Protein AF-A0A1H7C5S2-F1 (afdb_monomer)

pLDDT: mean 94.82, std 4.58, range [64.56, 98.5]

Solvent-accessible surface area (backbone atoms only — not comparable to full-atom values): 5384 Å² total; per-residue (Å²): 111,42,36,33,36,37,47,54,54,53,91,87,57,68,78,48,37,29,38,28,48,64,67,57,40,45,69,70,34,71,85,71,35,28,49,46,45,53,68,61,45,26,73,71,66,34,60,75,55,41,51,56,50,49,58,58,26,69,76,31,67,53,60,76,92,74,55,83,68,75,63,29,37,40,33,36,90,44,79,76,55,63,85,75,53,55,93,74,24,40,96,74,132

Structure (mmCIF, N/CA/C/O backbone):
data_AF-A0A1H7C5S2-F1
#
_entry.id   AF-A0A1H7C5S2-F1
#
loop_
_atom_site.group_PDB
_atom_site.id
_atom_site.type_symbol
_atom_si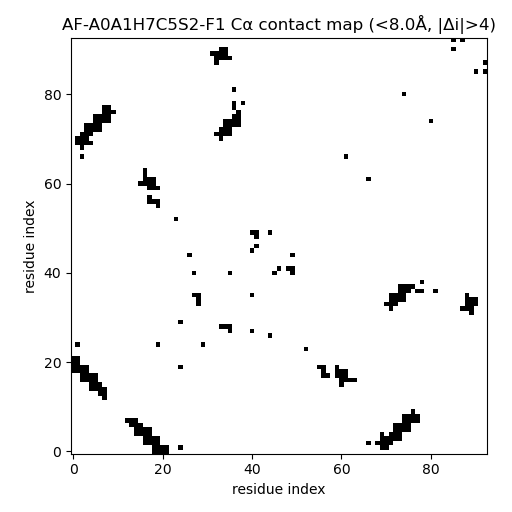te.label_atom_id
_atom_site.label_alt_id
_atom_site.label_comp_id
_atom_site.label_asym_id
_atom_site.label_entity_id
_atom_site.label_seq_id
_atom_site.pdbx_PDB_ins_code
_atom_site.Cartn_x
_atom_site.Cartn_y
_atom_site.Cartn_z
_atom_site.occupancy
_atom_site.B_iso_or_equiv
_atom_site.auth_seq_id
_atom_site.auth_comp_id
_atom_site.auth_asym_id
_atom_site.auth_atom_id
_atom_site.pdbx_PDB_model_num
ATOM 1 N N . MET A 1 1 ? -12.721 2.826 6.832 1.00 93.81 1 MET A N 1
ATOM 2 C CA . MET A 1 1 ? -11.243 2.820 6.976 1.00 93.81 1 MET A CA 1
ATOM 3 C C . MET A 1 1 ? -10.731 1.427 6.688 1.00 93.81 1 MET A C 1
ATOM 5 O O . MET A 1 1 ? -11.230 0.465 7.270 1.00 93.81 1 MET A O 1
ATOM 9 N N . LYS A 1 2 ? -9.744 1.327 5.803 1.00 97.56 2 LYS A N 1
ATOM 10 C CA . LYS A 1 2 ? -9.174 0.074 5.311 1.00 97.56 2 LYS A CA 1
ATOM 11 C C . LYS A 1 2 ? -7.703 0.001 5.685 1.00 97.56 2 LYS A C 1
ATOM 13 O O . LYS A 1 2 ? -6.958 0.943 5.445 1.00 97.56 2 LY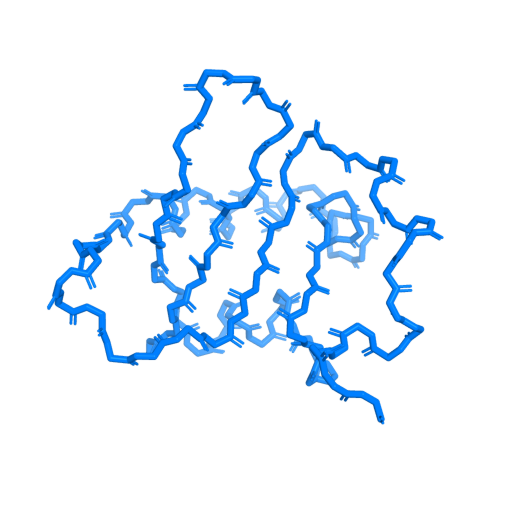S A O 1
ATOM 18 N N . ASN A 1 3 ? -7.310 -1.108 6.302 1.00 98.38 3 ASN A N 1
ATOM 19 C CA . ASN A 1 3 ? -5.935 -1.342 6.742 1.00 98.38 3 ASN A CA 1
ATOM 20 C C . ASN A 1 3 ? -5.113 -1.913 5.582 1.00 98.38 3 ASN A C 1
ATOM 22 O O . ASN A 1 3 ? -5.450 -2.988 5.079 1.00 98.38 3 ASN A O 1
ATOM 26 N N . ILE A 1 4 ? -4.044 -1.218 5.206 1.00 98.06 4 ILE A N 1
ATOM 27 C CA . ILE A 1 4 ? -3.143 -1.583 4.113 1.00 98.06 4 ILE A CA 1
ATOM 28 C C . ILE A 1 4 ? -1.780 -1.934 4.709 1.00 98.06 4 ILE A C 1
ATOM 30 O O . ILE A 1 4 ? -1.190 -1.134 5.439 1.00 98.06 4 ILE A O 1
ATOM 34 N N . LEU A 1 5 ? -1.292 -3.138 4.422 1.00 97.88 5 LEU A N 1
ATOM 35 C CA . LEU A 1 5 ? 0.065 -3.560 4.755 1.00 97.88 5 LEU A CA 1
ATOM 36 C C . LEU A 1 5 ? 1.037 -3.024 3.704 1.00 97.88 5 LEU A C 1
ATOM 38 O O . LEU A 1 5 ? 0.832 -3.252 2.518 1.00 97.88 5 LEU A O 1
ATOM 42 N N . ILE A 1 6 ? 2.112 -2.371 4.134 1.00 97.38 6 ILE A N 1
ATOM 43 C CA . ILE A 1 6 ? 3.160 -1.906 3.223 1.00 97.38 6 ILE A CA 1
ATOM 44 C C . ILE A 1 6 ? 4.299 -2.910 3.204 1.00 97.38 6 ILE A C 1
ATOM 46 O O . ILE A 1 6 ? 4.823 -3.298 4.254 1.00 97.38 6 ILE A O 1
ATOM 50 N N . VAL A 1 7 ? 4.661 -3.328 1.997 1.00 95.62 7 VAL A N 1
ATOM 51 C CA . VAL A 1 7 ? 5.830 -4.156 1.726 1.00 95.62 7 VAL A CA 1
ATOM 52 C C . VAL A 1 7 ? 6.801 -3.320 0.912 1.00 95.62 7 VAL A C 1
ATOM 54 O O . VAL A 1 7 ? 6.577 -3.058 -0.262 1.00 95.62 7 VAL A O 1
ATOM 57 N N . ASP A 1 8 ? 7.868 -2.895 1.565 1.00 93.44 8 ASP A N 1
ATOM 58 C CA . ASP A 1 8 ? 8.898 -2.032 0.999 1.00 93.44 8 ASP A CA 1
ATOM 59 C C . ASP A 1 8 ? 10.088 -2.888 0.520 1.00 93.44 8 ASP A C 1
ATOM 61 O O . ASP A 1 8 ? 10.434 -3.890 1.160 1.00 93.44 8 ASP A O 1
ATOM 65 N N . GLY A 1 9 ? 10.672 -2.532 -0.627 1.00 91.19 9 GLY A N 1
ATOM 66 C CA . GLY A 1 9 ? 11.857 -3.181 -1.197 1.00 91.19 9 GLY A CA 1
ATOM 67 C C . GLY A 1 9 ? 13.127 -3.021 -0.356 1.00 91.19 9 GLY A C 1
ATOM 68 O O . GLY A 1 9 ? 14.044 -3.845 -0.432 1.00 91.19 9 GLY A O 1
ATOM 69 N N . ALA A 1 10 ? 13.194 -2.006 0.505 1.00 92.56 10 ALA A N 1
ATOM 70 C CA . ALA A 1 10 ? 14.349 -1.760 1.348 1.00 92.56 10 ALA A CA 1
ATOM 71 C C . ALA A 1 10 ? 14.528 -2.862 2.409 1.00 92.56 10 ALA A C 1
ATOM 73 O O . ALA A 1 10 ? 13.664 -3.126 3.244 1.00 92.56 10 ALA A O 1
ATOM 74 N N . MET A 1 11 ? 15.720 -3.469 2.452 1.00 90.38 11 MET A N 1
ATOM 75 C CA . MET A 1 11 ? 16.048 -4.558 3.389 1.00 90.38 11 MET A CA 1
ATOM 76 C C . MET A 1 11 ? 15.844 -4.213 4.873 1.00 90.38 11 MET A C 1
ATOM 78 O O . MET A 1 11 ? 15.656 -5.107 5.698 1.00 90.38 11 MET A O 1
ATOM 82 N N . ASN A 1 12 ? 15.968 -2.937 5.234 1.00 91.38 12 ASN A N 1
ATOM 83 C CA . ASN A 1 12 ? 15.812 -2.437 6.598 1.00 91.38 12 ASN A CA 1
ATOM 84 C C . ASN A 1 12 ? 14.409 -1.879 6.876 1.00 91.38 12 ASN A C 1
ATOM 86 O O . ASN A 1 12 ? 14.180 -1.371 7.977 1.00 91.38 12 AS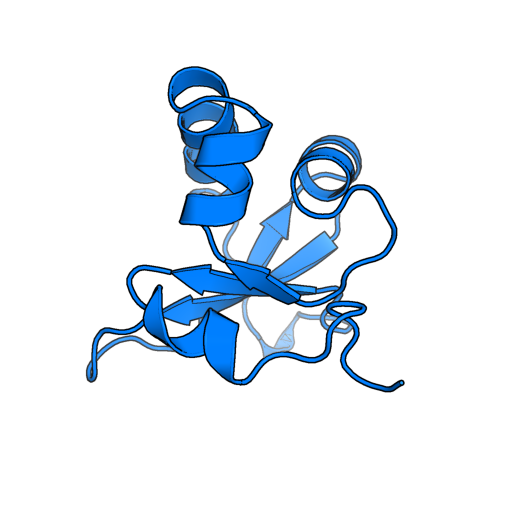N A O 1
ATOM 90 N N . ALA A 1 13 ? 13.491 -1.945 5.912 1.00 92.00 13 ALA A N 1
ATOM 91 C CA . ALA A 1 13 ? 12.123 -1.529 6.126 1.00 92.00 13 ALA A CA 1
ATOM 92 C C . ALA A 1 13 ? 11.367 -2.550 6.978 1.00 92.00 13 ALA A C 1
ATOM 94 O O . ALA A 1 13 ? 11.555 -3.767 6.904 1.00 92.00 13 ALA A O 1
ATOM 95 N N . THR A 1 14 ? 10.482 -2.030 7.817 1.00 91.25 14 THR A N 1
ATOM 96 C CA . THR A 1 14 ? 9.505 -2.846 8.531 1.00 91.25 14 THR A CA 1
ATOM 97 C C . THR A 1 14 ? 8.232 -2.975 7.710 1.00 91.25 14 THR A C 1
ATOM 99 O O . THR A 1 14 ? 7.924 -2.131 6.877 1.00 91.25 14 THR A O 1
ATOM 102 N N . PHE A 1 15 ? 7.407 -3.963 8.038 1.00 93.94 15 PHE A N 1
ATOM 103 C CA . PHE A 1 15 ? 6.077 -4.102 7.452 1.00 93.94 15 PHE A CA 1
ATOM 104 C C . PHE A 1 15 ? 5.080 -3.184 8.162 1.00 93.94 15 PHE A C 1
ATOM 106 O O . PHE A 1 15 ? 4.390 -3.621 9.080 1.00 93.94 15 PHE A O 1
ATOM 113 N N . SER A 1 16 ? 5.023 -1.904 7.819 1.00 96.50 16 SER A N 1
ATOM 114 C CA . SER A 1 16 ? 4.097 -0.956 8.458 1.00 96.50 16 SER A CA 1
ATOM 115 C C . SER A 1 16 ? 2.652 -1.165 7.986 1.00 96.50 16 SER A C 1
ATOM 117 O O . SER A 1 16 ? 2.415 -1.755 6.935 1.00 96.50 16 SER A O 1
ATOM 119 N N . VAL A 1 17 ? 1.672 -0.738 8.786 1.00 98.31 17 VAL A N 1
ATOM 120 C CA . VAL A 1 17 ? 0.249 -0.769 8.404 1.00 98.31 17 VAL A CA 1
ATOM 121 C C . VAL A 1 17 ? -0.296 0.642 8.499 1.00 98.31 17 VAL A C 1
ATOM 123 O O . VAL A 1 17 ? -0.130 1.294 9.531 1.00 98.31 17 VAL A O 1
ATOM 126 N N . PHE A 1 18 ? -0.961 1.081 7.439 1.00 98.38 18 PHE A N 1
ATOM 127 C CA . PHE A 1 18 ? -1.606 2.386 7.364 1.00 98.38 18 PHE A CA 1
ATOM 128 C C . PHE A 1 18 ? -3.092 2.227 7.077 1.00 98.38 18 PHE A C 1
ATOM 130 O O . PHE A 1 18 ? -3.548 1.156 6.666 1.00 98.38 18 PHE A O 1
ATOM 137 N N . GLN A 1 19 ? -3.854 3.286 7.323 1.00 98.50 19 GLN A N 1
ATOM 138 C CA . GLN A 1 19 ? -5.284 3.307 7.069 1.00 98.50 19 GLN A CA 1
ATOM 139 C C . GLN A 1 19 ? -5.626 4.270 5.934 1.00 98.50 19 GLN A C 1
ATOM 141 O O . GLN A 1 19 ? -5.273 5.445 5.985 1.00 98.50 19 GLN A O 1
ATOM 146 N N . ALA A 1 20 ? -6.381 3.778 4.959 1.00 98.25 20 ALA A N 1
ATOM 147 C CA . ALA A 1 20 ? -7.027 4.584 3.928 1.00 98.25 20 ALA A CA 1
ATOM 148 C C . ALA A 1 20 ? -8.516 4.781 4.259 1.00 98.25 20 ALA A C 1
ATOM 150 O O . ALA A 1 20 ? -9.131 3.930 4.922 1.00 98.25 20 ALA A O 1
ATOM 151 N N . THR A 1 21 ? -9.120 5.881 3.806 1.00 98.31 21 THR A N 1
ATOM 152 C CA . THR A 1 21 ? -10.581 5.989 3.723 1.00 98.31 21 THR A CA 1
ATOM 153 C C . THR A 1 21 ? -11.117 4.983 2.714 1.00 98.31 21 THR A C 1
ATOM 155 O O . THR A 1 21 ? -10.366 4.342 1.977 1.00 98.31 21 THR A O 1
ATOM 158 N N . ASP A 1 22 ? -12.434 4.803 2.700 1.00 97.50 22 ASP A N 1
ATOM 159 C CA . ASP A 1 22 ? -13.042 3.873 1.757 1.00 97.50 22 ASP A CA 1
ATOM 160 C C . ASP A 1 22 ? -12.941 4.412 0.311 1.00 97.50 22 ASP A C 1
ATOM 162 O O . ASP A 1 22 ? -12.780 3.623 -0.616 1.00 97.50 22 ASP A O 1
ATOM 166 N N . GLU A 1 23 ? -12.929 5.739 0.119 1.00 97.69 23 GLU A N 1
ATOM 167 C CA . GLU A 1 23 ? -12.710 6.396 -1.178 1.00 97.69 23 GLU A CA 1
ATOM 168 C C . GLU A 1 23 ? -11.271 6.233 -1.679 1.00 97.69 23 GLU A C 1
ATOM 170 O O . GLU A 1 23 ? -11.063 5.812 -2.813 1.00 97.69 23 GLU A O 1
ATOM 175 N N . GLU A 1 24 ? -10.276 6.520 -0.836 1.00 98.00 24 GLU A N 1
ATOM 176 C CA . GLU A 1 24 ? -8.862 6.328 -1.184 1.00 98.00 24 GLU A CA 1
ATOM 177 C C . GLU A 1 24 ? -8.585 4.859 -1.499 1.00 98.00 24 GLU A C 1
ATOM 179 O O . GLU A 1 24 ? -7.959 4.542 -2.507 1.00 98.00 24 GLU A O 1
ATOM 184 N N . TYR A 1 25 ? -9.110 3.944 -0.681 1.00 97.88 25 TYR A N 1
ATOM 185 C CA . TYR A 1 25 ? -8.965 2.513 -0.918 1.00 97.88 25 TYR A CA 1
ATOM 186 C C . TYR A 1 25 ? -9.586 2.083 -2.252 1.00 97.88 25 TYR A C 1
ATOM 188 O O . TYR A 1 25 ? -8.971 1.304 -2.970 1.00 97.88 25 TYR A O 1
ATOM 196 N N . ALA A 1 26 ? -10.756 2.612 -2.623 1.00 97.00 26 ALA A N 1
ATOM 197 C CA . ALA A 1 26 ? -11.383 2.313 -3.911 1.00 97.00 26 ALA A CA 1
ATOM 198 C C . ALA A 1 26 ? -10.585 2.847 -5.116 1.00 97.00 26 ALA A C 1
ATOM 200 O O . ALA A 1 26 ? -10.703 2.305 -6.211 1.00 97.00 26 ALA A O 1
ATOM 201 N N . ILE A 1 27 ? -9.765 3.887 -4.936 1.00 96.88 27 ILE A N 1
ATOM 202 C CA . ILE A 1 27 ? -8.849 4.376 -5.979 1.00 96.88 27 ILE A CA 1
ATOM 203 C C . ILE A 1 27 ? -7.607 3.477 -6.069 1.00 96.88 27 ILE A C 1
ATOM 205 O O . ILE A 1 27 ? -7.151 3.133 -7.166 1.00 96.88 27 ILE A O 1
ATOM 209 N N . LEU A 1 28 ? -7.069 3.076 -4.914 1.00 96.88 28 LEU A N 1
ATOM 210 C CA . LEU A 1 28 ? -5.896 2.208 -4.827 1.00 96.88 28 LEU A CA 1
ATOM 211 C C . LEU A 1 28 ? -6.189 0.779 -5.317 1.00 96.88 28 LEU A C 1
ATOM 213 O O . LEU A 1 28 ? -5.339 0.205 -5.985 1.00 96.88 28 LEU A O 1
ATOM 217 N N . PHE A 1 29 ? -7.384 0.242 -5.053 1.00 96.75 29 PHE A N 1
ATOM 218 C CA . PHE A 1 29 ? -7.786 -1.147 -5.333 1.00 96.75 29 PHE A CA 1
ATOM 219 C C . PHE A 1 29 ? -9.175 -1.209 -6.014 1.00 96.75 29 PHE A C 1
ATOM 221 O O . PHE A 1 29 ? -10.171 -1.589 -5.386 1.00 96.75 29 PHE A O 1
ATOM 228 N N . PRO A 1 30 ? -9.294 -0.766 -7.279 1.00 95.31 30 PRO A N 1
ATOM 229 C CA . PRO A 1 30 ? -10.586 -0.460 -7.898 1.00 95.31 30 PRO A CA 1
ATOM 230 C C . PRO A 1 30 ? -11.453 -1.670 -8.275 1.00 95.31 30 PRO A C 1
ATOM 232 O O . PRO A 1 30 ? -12.676 -1.535 -8.330 1.00 95.31 30 PRO A O 1
ATOM 235 N N . ASN A 1 31 ? -10.871 -2.842 -8.536 1.00 91.81 31 ASN A N 1
ATOM 236 C CA . ASN A 1 31 ? -11.586 -4.026 -9.029 1.00 91.81 31 ASN A CA 1
ATOM 237 C C . ASN A 1 31 ? -11.566 -5.199 -8.037 1.00 91.81 31 ASN A C 1
ATOM 239 O O . ASN A 1 31 ? -11.783 -6.348 -8.427 1.00 91.81 31 ASN A O 1
ATOM 243 N N . GLY A 1 32 ? -11.348 -4.918 -6.750 1.00 88.75 32 GLY A N 1
ATOM 244 C CA . GLY A 1 32 ? -11.267 -5.947 -5.714 1.00 88.75 32 GLY A CA 1
ATOM 245 C C . GLY A 1 32 ? -9.919 -6.666 -5.677 1.00 88.75 32 GLY A C 1
ATOM 246 O O . GLY A 1 32 ? -9.844 -7.773 -5.145 1.00 88.75 32 GLY A O 1
ATOM 247 N N . GLU A 1 33 ? -8.877 -6.052 -6.242 1.00 94.25 33 GLU A N 1
ATOM 248 C CA . GLU A 1 33 ? -7.497 -6.444 -5.988 1.00 94.25 33 GLU A CA 1
ATOM 249 C C . GLU A 1 33 ? -7.185 -6.309 -4.489 1.00 94.25 33 GLU A C 1
ATOM 251 O O . GLU A 1 33 ? -7.647 -5.395 -3.808 1.00 94.25 33 GLU A O 1
ATOM 256 N N . GLU A 1 34 ? -6.370 -7.218 -3.970 1.00 95.44 34 GLU A N 1
ATOM 257 C CA . GLU A 1 34 ? -5.892 -7.197 -2.584 1.00 95.44 34 GLU A CA 1
ATOM 258 C C . GLU A 1 34 ? -4.389 -6.901 -2.528 1.00 95.44 34 GLU A C 1
ATOM 260 O O . GLU A 1 34 ? -3.843 -6.688 -1.449 1.00 95.44 34 GLU A O 1
ATOM 265 N N . ILE A 1 35 ? -3.706 -6.882 -3.676 1.00 96.69 35 ILE A N 1
ATOM 266 C CA . ILE A 1 35 ? -2.271 -6.638 -3.793 1.00 96.69 35 ILE A CA 1
ATOM 267 C C . ILE A 1 35 ? -2.016 -5.646 -4.923 1.00 96.69 35 ILE A C 1
ATOM 269 O O . ILE A 1 35 ? -2.333 -5.919 -6.077 1.00 96.69 35 ILE A O 1
ATOM 273 N N . GLU A 1 36 ? -1.366 -4.529 -4.624 1.00 96.19 36 GLU A N 1
ATOM 274 C CA . GLU A 1 36 ? -0.968 -3.560 -5.645 1.00 96.19 36 GLU A CA 1
ATOM 275 C C . GLU A 1 36 ? 0.489 -3.153 -5.542 1.00 96.19 36 GLU A C 1
ATOM 277 O O . GLU A 1 36 ? 1.136 -3.336 -4.510 1.00 96.19 36 GLU A O 1
ATOM 282 N N . VAL A 1 37 ? 0.998 -2.592 -6.636 1.00 96.12 37 VAL A N 1
ATOM 283 C CA . VAL A 1 37 ? 2.334 -1.998 -6.701 1.00 96.12 37 VAL A CA 1
ATOM 284 C C . VAL A 1 37 ? 2.186 -0.500 -6.933 1.00 96.12 37 VAL A C 1
ATOM 286 O O . VAL A 1 37 ? 1.404 -0.080 -7.783 1.00 96.12 37 VAL A O 1
ATOM 289 N N . ILE A 1 38 ? 2.923 0.319 -6.182 1.00 95.88 38 ILE A N 1
ATOM 290 C CA . ILE A 1 38 ? 2.754 1.777 -6.214 1.00 95.88 38 ILE A CA 1
ATOM 291 C C . ILE A 1 38 ? 2.924 2.356 -7.619 1.00 95.88 38 ILE A C 1
ATOM 293 O O . ILE A 1 38 ? 2.133 3.219 -7.993 1.00 95.88 38 ILE A O 1
ATOM 297 N N . GLU A 1 39 ? 3.856 1.857 -8.438 1.00 94.69 39 GLU A N 1
ATOM 298 C CA . GLU A 1 39 ? 3.985 2.413 -9.791 1.00 94.69 39 GLU A CA 1
ATOM 299 C C . GLU A 1 39 ? 2.798 2.027 -10.701 1.00 94.69 39 GLU A C 1
ATOM 301 O O . GLU A 1 39 ? 2.449 2.814 -11.570 1.00 94.69 39 GLU A O 1
ATOM 306 N N . ASP A 1 40 ? 2.084 0.914 -10.443 1.00 95.19 40 ASP A N 1
ATOM 307 C CA . ASP A 1 40 ? 0.851 0.562 -11.185 1.00 95.19 40 ASP A CA 1
ATOM 308 C C . ASP A 1 40 ? -0.282 1.533 -10.829 1.00 95.19 40 ASP A C 1
ATOM 310 O O . ASP A 1 40 ? -1.080 1.930 -11.682 1.00 95.19 40 ASP A O 1
ATOM 314 N N . VAL A 1 41 ? -0.341 1.946 -9.559 1.00 96.38 41 VAL A N 1
ATOM 315 C CA . VAL A 1 41 ? -1.279 2.971 -9.098 1.00 96.38 41 VAL A CA 1
ATOM 316 C C . VAL A 1 41 ? -0.954 4.309 -9.760 1.00 96.38 41 VAL A C 1
ATOM 318 O O . VAL A 1 41 ? -1.855 4.926 -10.327 1.00 96.38 41 VAL A O 1
ATOM 321 N N . ILE A 1 42 ? 0.313 4.737 -9.730 1.00 96.81 42 ILE A N 1
ATOM 322 C CA . ILE A 1 42 ? 0.771 5.997 -10.337 1.00 96.81 42 ILE A CA 1
ATOM 323 C C . ILE A 1 42 ? 0.464 6.020 -11.836 1.00 96.81 42 ILE A C 1
ATOM 325 O O . ILE A 1 42 ? -0.125 6.989 -12.315 1.00 96.81 42 ILE A O 1
ATOM 329 N N . ASP A 1 43 ? 0.783 4.949 -12.563 1.00 96.69 43 ASP A N 1
ATOM 330 C CA . ASP A 1 43 ? 0.511 4.839 -13.999 1.00 96.69 43 ASP A CA 1
ATOM 331 C C . ASP A 1 43 ? -0.992 4.925 -14.307 1.00 96.69 43 ASP A C 1
ATOM 333 O O . ASP A 1 43 ? -1.401 5.488 -15.326 1.00 96.69 43 ASP A O 1
ATOM 337 N N . ARG A 1 44 ? -1.834 4.391 -13.413 1.00 96.44 44 ARG A N 1
ATOM 338 C CA . ARG A 1 44 ? -3.292 4.365 -13.574 1.00 96.44 44 ARG A CA 1
ATOM 339 C C . ARG A 1 44 ? -3.964 5.702 -13.268 1.00 96.44 44 ARG A C 1
ATOM 341 O O . ARG A 1 44 ? -4.870 6.091 -14.004 1.00 96.44 44 ARG A O 1
ATOM 348 N N . VAL A 1 45 ? -3.591 6.372 -12.176 1.00 97.31 45 VAL A N 1
ATOM 349 C CA . VAL A 1 45 ? -4.304 7.572 -11.678 1.00 97.31 45 VAL A CA 1
ATOM 350 C C . VAL A 1 45 ? -3.562 8.883 -11.946 1.00 97.31 45 VAL A C 1
ATOM 352 O O . VAL A 1 45 ? -4.160 9.955 -11.863 1.00 97.31 45 VAL A O 1
ATOM 355 N N . GLY A 1 46 ? -2.284 8.799 -12.314 1.00 98.06 46 GLY A N 1
ATOM 356 C CA . GLY A 1 46 ? -1.377 9.926 -12.486 1.00 98.06 46 GLY A CA 1
ATOM 357 C C . GLY A 1 46 ? -0.659 10.313 -11.190 1.00 98.06 46 GLY A C 1
ATOM 358 O O . GLY A 1 46 ? -1.228 10.262 -10.101 1.00 98.06 46 GLY A O 1
ATOM 359 N N . GLU A 1 47 ? 0.589 10.765 -11.333 1.00 96.88 47 GLU A N 1
ATOM 360 C CA . GLU A 1 47 ? 1.506 11.123 -10.236 1.00 96.88 47 GLU A CA 1
ATOM 361 C C . GLU A 1 47 ? 0.884 12.095 -9.225 1.00 96.88 47 GLU A C 1
ATOM 363 O O . GLU A 1 47 ? 0.839 11.798 -8.039 1.00 96.88 47 GLU A O 1
ATOM 368 N N . ALA A 1 48 ? 0.294 13.202 -9.688 1.00 97.62 48 ALA A N 1
ATOM 369 C CA . ALA A 1 48 ? -0.275 14.213 -8.793 1.00 97.62 48 ALA A CA 1
ATOM 370 C C . ALA A 1 48 ? -1.399 13.671 -7.889 1.00 97.62 48 ALA A C 1
ATOM 372 O O . ALA A 1 48 ? -1.498 14.056 -6.727 1.00 97.62 48 ALA A O 1
ATOM 373 N N . VAL A 1 49 ? -2.247 12.785 -8.422 1.00 97.31 49 VAL A N 1
ATOM 374 C CA . VAL A 1 49 ? -3.350 12.178 -7.660 1.00 97.31 49 VAL A CA 1
ATOM 375 C C . VAL A 1 49 ? -2.810 11.110 -6.713 1.00 97.31 49 VAL A C 1
ATOM 377 O O . VAL A 1 49 ? -3.237 11.030 -5.562 1.00 97.31 49 VAL A O 1
ATOM 380 N N . ALA A 1 50 ? -1.860 10.301 -7.182 1.00 97.31 50 ALA A N 1
ATOM 381 C CA . ALA A 1 50 ? -1.220 9.277 -6.371 1.00 97.31 50 ALA A CA 1
ATOM 382 C C . ALA A 1 50 ? -0.493 9.891 -5.163 1.00 97.31 50 ALA A C 1
ATOM 384 O O . ALA A 1 50 ? -0.687 9.429 -4.039 1.00 97.31 50 ALA A O 1
ATOM 385 N N . ASP A 1 51 ? 0.262 10.970 -5.370 1.00 96.75 51 ASP A N 1
ATOM 386 C CA . ASP A 1 51 ? 0.986 11.682 -4.314 1.00 96.75 51 ASP A CA 1
ATOM 387 C C . ASP A 1 51 ? 0.051 12.226 -3.230 1.00 96.75 51 ASP A C 1
ATOM 389 O O . ASP A 1 51 ? 0.331 12.075 -2.040 1.00 96.75 51 ASP A O 1
ATOM 393 N N . GLU A 1 52 ? -1.083 12.820 -3.616 1.00 97.81 52 GLU A N 1
ATOM 394 C CA . GLU A 1 52 ? -2.082 13.327 -2.667 1.00 97.81 52 GLU A CA 1
ATOM 395 C C . GLU A 1 52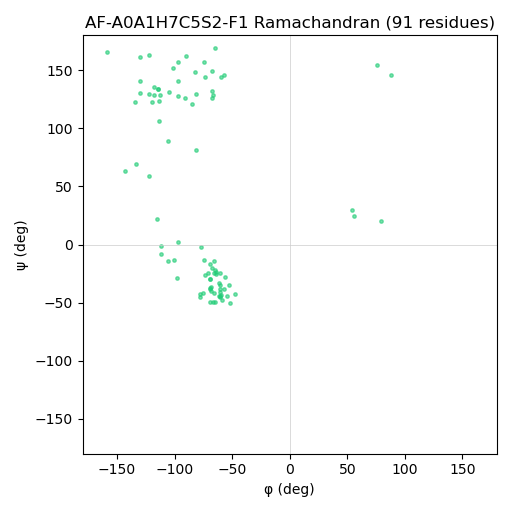 ? -2.652 12.200 -1.788 1.00 97.81 52 GLU A C 1
ATOM 397 O O . GLU A 1 52 ? -2.761 12.339 -0.561 1.00 97.81 52 GLU A O 1
ATOM 402 N N . ILE A 1 53 ? -2.970 11.059 -2.406 1.00 97.62 53 ILE A N 1
ATOM 403 C CA . ILE A 1 53 ? -3.507 9.889 -1.708 1.00 97.62 53 ILE A CA 1
ATOM 404 C C . ILE A 1 53 ? -2.450 9.302 -0.771 1.00 97.62 53 ILE A C 1
ATOM 406 O O . ILE A 1 53 ? -2.735 9.072 0.407 1.00 97.62 53 ILE A O 1
ATOM 410 N N . PHE A 1 54 ? -1.226 9.074 -1.252 1.00 97.25 54 PHE A N 1
ATOM 411 C CA . PHE A 1 54 ? -0.173 8.468 -0.440 1.00 97.25 54 PHE A CA 1
ATOM 412 C C . PHE A 1 54 ? 0.247 9.369 0.715 1.00 97.25 54 PHE A C 1
ATOM 414 O O . PHE A 1 54 ? 0.356 8.874 1.837 1.00 97.25 54 PHE A O 1
ATOM 421 N N . ALA A 1 55 ? 0.380 10.681 0.494 1.00 97.25 55 ALA A N 1
ATOM 422 C CA . ALA A 1 55 ? 0.621 11.637 1.573 1.00 97.25 55 ALA A CA 1
ATOM 423 C C . ALA A 1 55 ? -0.450 11.520 2.670 1.00 97.25 55 ALA A C 1
ATOM 425 O O . ALA A 1 55 ? -0.126 11.444 3.853 1.00 97.25 55 ALA A O 1
ATOM 426 N N . SER A 1 56 ? -1.724 11.409 2.286 1.00 97.50 56 SER A N 1
ATOM 427 C CA . SER A 1 56 ? -2.827 11.252 3.240 1.00 97.50 56 SER A CA 1
ATOM 428 C C . SER A 1 56 ? -2.814 9.893 3.955 1.00 97.50 56 SER A C 1
ATOM 430 O O . SER A 1 56 ? -3.143 9.802 5.141 1.00 97.50 56 SER A O 1
ATOM 432 N N . VAL A 1 57 ? -2.476 8.796 3.272 1.00 97.88 57 VAL A N 1
ATOM 433 C CA . VAL A 1 57 ? -2.390 7.451 3.878 1.00 97.88 57 VAL A CA 1
ATOM 434 C C . VAL A 1 57 ? -1.214 7.355 4.859 1.00 97.88 57 VAL A C 1
ATOM 436 O O . VAL A 1 57 ? -1.379 6.794 5.944 1.00 97.88 57 VAL A O 1
ATOM 439 N N . TRP A 1 58 ? -0.061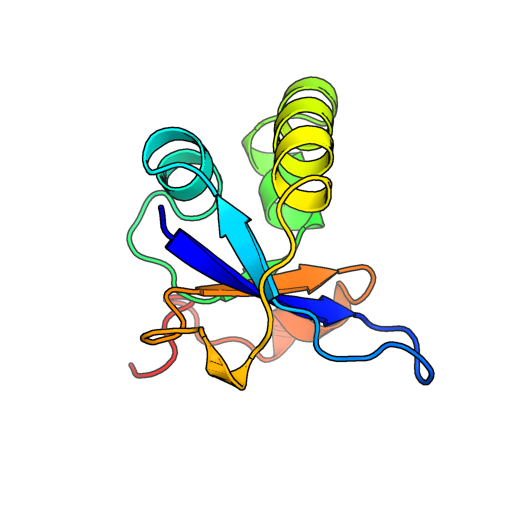 7.949 4.542 1.00 96.69 58 TRP A N 1
ATOM 440 C CA . TRP A 1 58 ? 1.135 7.942 5.400 1.00 96.69 58 TRP A CA 1
ATOM 441 C C . TRP A 1 58 ? 0.951 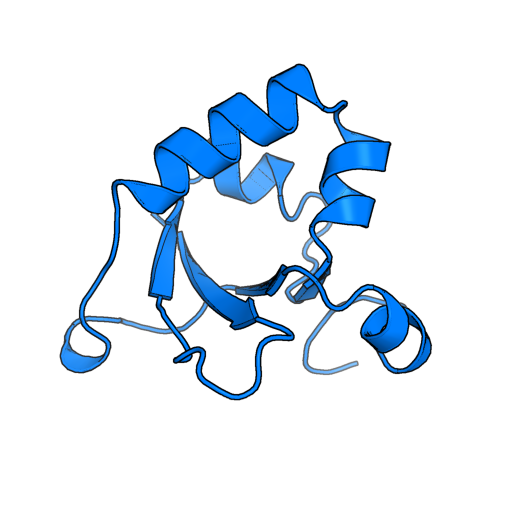8.659 6.737 1.00 96.69 58 TRP A C 1
ATOM 443 O O . TRP A 1 58 ? 1.561 8.259 7.728 1.00 96.69 58 TRP A O 1
ATOM 453 N N . GLU A 1 59 ? 0.030 9.616 6.821 1.00 98.12 59 GLU A N 1
ATOM 454 C CA . GLU A 1 59 ? -0.327 10.289 8.078 1.00 98.12 59 GLU A CA 1
ATOM 455 C C . GLU A 1 59 ? -1.238 9.448 8.998 1.00 98.12 59 GLU A C 1
ATOM 457 O O . GLU A 1 59 ? -1.578 9.870 10.105 1.00 98.12 59 GLU A O 1
ATOM 462 N N . ARG A 1 60 ? -1.645 8.240 8.577 1.00 98.06 60 ARG A N 1
ATOM 463 C CA . ARG A 1 60 ? -2.544 7.353 9.342 1.00 98.06 60 ARG A CA 1
ATOM 464 C C . ARG A 1 60 ? -1.937 5.972 9.627 1.00 98.06 60 ARG A C 1
ATOM 466 O O . ARG A 1 60 ? -2.524 4.955 9.242 1.00 98.06 60 ARG A O 1
ATOM 473 N N . PRO A 1 61 ? -0.781 5.884 10.313 1.00 97.94 61 PRO A N 1
ATOM 474 C CA . PRO A 1 61 ? -0.259 4.602 10.769 1.00 97.94 61 PRO A CA 1
ATOM 475 C C . PRO A 1 61 ? -1.155 3.999 11.860 1.00 97.94 61 PRO A C 1
ATOM 477 O O . PRO A 1 61 ? -1.733 4.714 12.679 1.00 97.94 61 PRO A O 1
ATOM 480 N N . ILE A 1 62 ? -1.217 2.669 11.926 1.00 97.94 62 ILE A N 1
ATOM 481 C CA . ILE A 1 62 ? -1.910 1.940 12.997 1.00 97.94 62 ILE A CA 1
ATOM 482 C C . ILE A 1 62 ? -1.011 0.852 13.589 1.00 97.94 62 ILE A C 1
ATOM 484 O O . ILE A 1 62 ? -0.278 0.152 12.885 1.00 97.94 62 ILE A O 1
ATOM 488 N N . LEU A 1 63 ? -1.068 0.681 14.914 1.00 97.38 63 LEU A N 1
ATOM 489 C CA . LEU A 1 63 ? -0.337 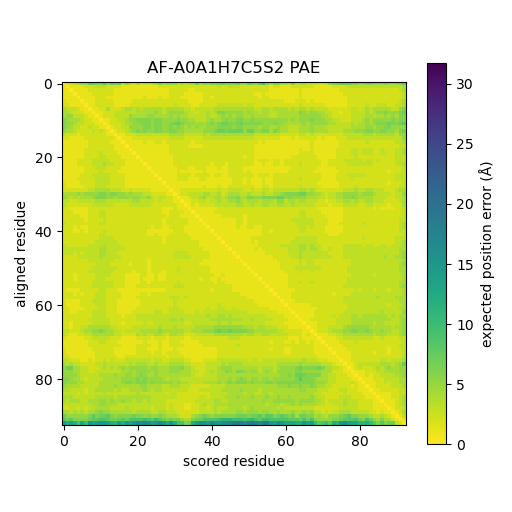-0.389 15.584 1.00 97.38 63 LEU A CA 1
ATOM 490 C C . LEU A 1 63 ? -0.921 -1.748 15.195 1.00 97.38 63 LEU A C 1
ATOM 492 O O . LEU A 1 63 ? -2.116 -1.984 15.332 1.00 97.38 63 LEU A O 1
ATOM 496 N N . LYS A 1 64 ? -0.063 -2.704 14.823 1.00 96.19 64 LYS A N 1
ATOM 497 C CA . LYS A 1 64 ? -0.488 -4.055 14.404 1.00 96.19 64 LYS A CA 1
ATOM 498 C C . LYS A 1 64 ? -1.411 -4.767 15.392 1.00 96.19 64 LYS A C 1
ATOM 500 O O . LYS A 1 64 ? -2.299 -5.494 14.977 1.00 96.19 64 LYS A O 1
ATOM 505 N N . ARG A 1 65 ? -1.210 -4.557 16.695 1.00 96.31 65 ARG A N 1
ATOM 506 C CA . ARG A 1 65 ? -2.045 -5.154 17.754 1.00 96.31 65 ARG A CA 1
ATOM 507 C C . ARG A 1 65 ? -3.469 -4.585 17.812 1.00 96.31 65 ARG A C 1
ATOM 509 O O . ARG A 1 65 ? -4.323 -5.174 18.459 1.00 96.31 65 ARG A O 1
ATOM 516 N N . GLU A 1 66 ? -3.698 -3.435 17.187 1.00 97.50 66 GLU A N 1
ATOM 517 C CA . GLU A 1 66 ? -4.990 -2.740 17.134 1.00 97.50 66 GLU A CA 1
ATOM 518 C C . GLU A 1 66 ? -5.701 -2.982 15.795 1.00 97.50 66 GLU A C 1
ATOM 520 O O . GLU A 1 66 ? -6.899 -2.735 15.670 1.00 97.50 66 GLU A O 1
ATOM 525 N N . VAL A 1 67 ? -4.983 -3.522 14.806 1.00 97.06 67 VAL A N 1
ATOM 526 C CA . VAL A 1 67 ? -5.521 -3.878 13.494 1.00 97.06 67 VAL A CA 1
ATOM 527 C C . VAL A 1 67 ? -6.526 -5.021 13.623 1.00 97.06 67 VAL A C 1
ATOM 529 O O . VAL A 1 67 ? -6.229 -6.082 14.169 1.00 97.06 67 VAL A O 1
ATOM 532 N N . GLN A 1 68 ? -7.707 -4.821 13.045 1.00 94.44 68 GLN A N 1
ATOM 533 C CA . GLN A 1 68 ? -8.707 -5.864 12.828 1.00 94.44 68 GLN A CA 1
ATOM 534 C C . GLN A 1 68 ? -8.710 -6.225 11.339 1.00 94.44 68 GLN A C 1
ATOM 536 O O . GLN A 1 68 ? -9.416 -5.607 10.545 1.00 94.44 68 GLN A O 1
ATOM 541 N N . GLY A 1 69 ? -7.864 -7.189 10.968 1.00 95.56 69 GLY A N 1
ATOM 542 C CA . GLY A 1 69 ? -7.693 -7.646 9.586 1.00 95.56 69 GLY A CA 1
ATOM 543 C C . GLY A 1 69 ? -6.882 -6.700 8.689 1.00 95.56 69 GLY A C 1
ATOM 544 O O . GLY A 1 69 ? -6.816 -5.488 8.908 1.00 95.56 69 GLY A O 1
ATOM 545 N N . ILE A 1 70 ? -6.269 -7.278 7.658 1.00 97.38 70 ILE A N 1
ATOM 546 C CA . ILE A 1 70 ? -5.600 -6.566 6.564 1.00 97.38 70 ILE A CA 1
ATOM 547 C C . ILE A 1 70 ? -6.516 -6.656 5.348 1.00 97.38 70 ILE A C 1
ATOM 549 O O . ILE A 1 70 ? -7.024 -7.732 5.053 1.00 97.38 70 ILE A O 1
ATOM 553 N N . HIS A 1 71 ? -6.767 -5.523 4.698 1.00 97.12 71 HIS A N 1
ATOM 554 C CA . HIS A 1 71 ? -7.666 -5.452 3.545 1.00 97.12 71 HIS A CA 1
ATOM 555 C C . HIS A 1 71 ? -6.904 -5.494 2.227 1.00 97.12 71 HIS A C 1
ATOM 557 O O . HIS A 1 71 ? -7.464 -5.914 1.225 1.00 97.12 71 HIS A O 1
ATOM 563 N N . ALA A 1 72 ? -5.663 -5.013 2.218 1.00 97.19 72 ALA A N 1
ATOM 564 C CA . ALA A 1 72 ? -4.799 -5.103 1.057 1.00 97.19 72 ALA A CA 1
ATOM 565 C C . ALA A 1 72 ? -3.321 -4.977 1.440 1.00 97.19 72 ALA A C 1
ATOM 567 O O . ALA A 1 72 ? -2.979 -4.518 2.537 1.00 97.19 72 ALA A O 1
ATOM 568 N N . THR A 1 73 ? -2.462 -5.340 0.500 1.00 97.31 73 THR A N 1
ATOM 569 C CA . THR A 1 73 ? -1.019 -5.155 0.525 1.00 97.31 73 THR A CA 1
ATOM 570 C C . THR A 1 73 ? -0.623 -4.191 -0.583 1.00 97.31 73 THR A C 1
ATOM 572 O O . THR A 1 73 ? -1.056 -4.329 -1.723 1.00 97.31 73 THR A O 1
ATOM 575 N N . LEU A 1 74 ? 0.224 -3.222 -0.258 1.00 97.12 74 LEU A N 1
ATOM 576 C CA . LEU A 1 74 ? 0.780 -2.284 -1.220 1.00 97.12 74 LEU A CA 1
ATOM 577 C C . LEU A 1 74 ? 2.304 -2.418 -1.229 1.00 97.12 74 LEU A C 1
ATOM 579 O O . LEU A 1 74 ? 2.958 -2.305 -0.188 1.00 97.12 74 LEU A O 1
ATOM 583 N N . ILE A 1 75 ? 2.853 -2.700 -2.405 1.00 96.50 75 ILE A N 1
ATOM 584 C CA . ILE A 1 75 ? 4.283 -2.875 -2.640 1.00 96.50 75 ILE A CA 1
ATOM 585 C C . ILE A 1 75 ? 4.885 -1.524 -3.025 1.00 96.50 75 ILE A C 1
ATOM 587 O O . ILE A 1 75 ? 4.419 -0.877 -3.964 1.00 96.50 75 ILE A O 1
ATOM 591 N N . TYR A 1 76 ? 5.922 -1.120 -2.296 1.00 94.50 76 TYR A N 1
ATOM 592 C CA . TYR A 1 76 ? 6.639 0.138 -2.478 1.00 94.50 76 TYR A CA 1
ATOM 593 C C . TYR A 1 76 ? 8.097 -0.119 -2.856 1.00 94.50 76 TYR A C 1
ATOM 595 O O . TYR A 1 76 ? 8.744 -0.960 -2.234 1.00 94.50 76 TYR A O 1
ATOM 603 N N . ASP A 1 77 ? 8.596 0.618 -3.851 1.00 90.88 77 ASP A N 1
ATOM 604 C CA . ASP A 1 77 ? 10.004 0.610 -4.282 1.00 90.88 77 ASP A CA 1
ATOM 605 C C . ASP A 1 77 ? 10.544 -0.797 -4.621 1.00 90.88 77 ASP A C 1
ATOM 607 O O . ASP A 1 77 ? 11.720 -1.109 -4.458 1.00 90.88 77 ASP A O 1
ATOM 611 N N . GLU A 1 78 ? 9.659 -1.687 -5.081 1.00 91.62 78 GLU A N 1
ATOM 612 C CA . GLU A 1 78 ? 10.008 -3.045 -5.510 1.00 91.62 78 GLU A CA 1
ATOM 613 C C . GLU A 1 78 ? 9.167 -3.467 -6.730 1.00 91.62 78 GLU A C 1
ATOM 615 O O . GLU A 1 78 ? 8.372 -4.415 -6.676 1.00 91.62 78 GLU A O 1
ATOM 620 N N . PRO A 1 79 ? 9.324 -2.766 -7.867 1.00 88.81 79 PRO A N 1
ATOM 621 C CA . PRO A 1 79 ? 8.542 -3.000 -9.076 1.00 88.81 79 PRO A CA 1
ATOM 622 C C . PRO A 1 79 ? 8.699 -4.417 -9.646 1.00 88.81 79 PRO A C 1
ATOM 624 O O . PRO A 1 79 ? 7.803 -4.898 -10.339 1.00 88.81 79 PRO A O 1
ATOM 627 N N . SER A 1 80 ? 9.814 -5.098 -9.356 1.00 90.38 80 SER A N 1
ATOM 628 C CA . SER A 1 80 ? 10.111 -6.442 -9.870 1.00 90.38 80 SER A CA 1
ATOM 629 C C . SER A 1 80 ? 9.175 -7.525 -9.318 1.00 90.38 80 SER A C 1
ATOM 631 O O . SER A 1 80 ? 9.003 -8.579 -9.930 1.00 90.38 80 SER A O 1
ATOM 633 N N . ARG A 1 81 ? 8.506 -7.266 -8.183 1.00 89.06 81 ARG A N 1
ATOM 634 C CA . ARG A 1 81 ? 7.547 -8.210 -7.590 1.00 89.06 81 ARG A CA 1
ATOM 635 C C . ARG A 1 81 ? 6.329 -8.466 -8.468 1.00 89.06 81 ARG A C 1
ATOM 637 O O . ARG A 1 81 ? 5.740 -9.535 -8.331 1.00 89.06 81 ARG A O 1
ATOM 644 N N . ARG A 1 82 ? 5.983 -7.538 -9.369 1.00 87.94 82 ARG A N 1
ATOM 645 C CA . ARG A 1 82 ? 4.870 -7.674 -10.326 1.00 87.94 82 ARG A CA 1
ATOM 646 C C . ARG A 1 82 ? 4.871 -9.019 -11.040 1.00 87.94 82 ARG A C 1
ATOM 648 O O . ARG A 1 82 ? 3.822 -9.644 -11.151 1.00 87.94 82 ARG A O 1
ATOM 655 N N . ASP A 1 83 ? 6.050 -9.467 -11.463 1.00 91.12 83 ASP A N 1
ATOM 656 C CA . ASP A 1 83 ? 6.234 -10.673 -12.276 1.00 91.12 83 ASP A CA 1
ATOM 657 C C . ASP A 1 83 ? 5.854 -11.966 -11.536 1.00 91.12 83 ASP A C 1
ATOM 659 O O . ASP A 1 83 ? 5.688 -13.018 -12.153 1.00 91.12 83 ASP A O 1
ATOM 663 N N . TYR A 1 84 ? 5.703 -11.890 -10.212 1.00 91.44 84 TYR A N 1
ATOM 664 C CA . TYR A 1 84 ? 5.399 -13.020 -9.339 1.00 91.44 84 TYR A CA 1
ATOM 665 C C . TYR A 1 84 ? 4.001 -12.942 -8.717 1.00 91.44 84 TYR A C 1
ATOM 667 O O . TYR A 1 84 ? 3.630 -13.839 -7.958 1.00 91.44 84 TYR A O 1
ATOM 675 N N . LEU A 1 85 ? 3.230 -11.887 -8.999 1.00 91.88 85 LEU A N 1
ATOM 676 C CA . LEU A 1 85 ? 1.884 -11.730 -8.454 1.00 91.88 85 LEU A CA 1
ATOM 677 C C . LEU A 1 85 ? 0.848 -12.524 -9.264 1.00 91.88 85 LEU A C 1
ATOM 679 O O . LEU A 1 85 ? 0.980 -12.650 -10.486 1.00 91.88 85 LEU A O 1
ATOM 683 N N . PRO A 1 86 ? -0.224 -13.016 -8.616 1.00 92.38 86 PRO A N 1
ATOM 684 C CA . PRO A 1 86 ? -1.369 -13.574 -9.324 1.00 92.38 86 PRO A CA 1
ATOM 685 C C . PRO A 1 86 ? -1.974 -12.553 -10.292 1.00 92.38 86 PRO A C 1
ATOM 687 O O . PRO A 1 86 ? -2.013 -11.354 -10.008 1.00 92.38 86 PRO A O 1
ATOM 690 N N . THR A 1 87 ? -2.492 -13.019 -11.431 1.00 90.94 87 THR A N 1
ATOM 691 C CA . THR A 1 87 ? -3.074 -12.129 -12.452 1.00 90.94 87 THR A CA 1
ATOM 692 C C . THR A 1 87 ? -4.272 -11.348 -11.918 1.00 90.94 87 THR A C 1
ATOM 694 O O . THR A 1 87 ? -4.470 -10.203 -12.310 1.00 90.94 87 THR A O 1
ATOM 697 N N . SER A 1 88 ? -5.054 -11.941 -11.012 1.00 91.31 88 SER A N 1
ATOM 698 C CA . SER A 1 88 ? -6.188 -11.266 -10.373 1.00 91.31 88 SER A CA 1
ATOM 699 C C . SER A 1 88 ? -5.780 -10.239 -9.320 1.00 91.31 88 SER A C 1
ATOM 701 O O . SER A 1 88 ? -6.635 -9.491 -8.853 1.00 91.31 88 SER A O 1
ATOM 703 N N . ARG A 1 89 ? -4.507 -10.257 -8.895 1.00 93.62 89 ARG A N 1
ATOM 704 C CA . ARG A 1 89 ? -3.993 -9.481 -7.764 1.00 93.62 89 ARG A CA 1
ATOM 705 C C . ARG A 1 89 ? -4.742 -9.731 -6.441 1.00 93.62 89 ARG A C 1
ATOM 707 O O . ARG A 1 89 ? -4.725 -8.879 -5.557 1.00 93.62 89 ARG A O 1
ATOM 714 N N . ARG A 1 90 ? -5.379 -10.895 -6.277 1.00 92.38 90 ARG A N 1
ATOM 715 C CA . ARG A 1 90 ? -5.940 -11.377 -5.000 1.00 92.38 90 ARG A CA 1
ATOM 716 C C . ARG A 1 90 ? -4.972 -12.338 -4.318 1.00 92.38 90 ARG A C 1
ATOM 718 O O . ARG A 1 90 ? -4.155 -12.965 -4.987 1.00 92.38 90 ARG A O 1
ATOM 725 N N . GLU A 1 91 ? -5.084 -12.487 -3.001 1.00 83.62 91 GLU A N 1
ATOM 726 C CA . GLU A 1 91 ? -4.213 -13.382 -2.224 1.00 83.62 91 GLU A CA 1
ATOM 727 C C . GLU A 1 91 ? -4.487 -14.868 -2.533 1.00 83.62 91 GLU A C 1
ATOM 729 O O . GLU A 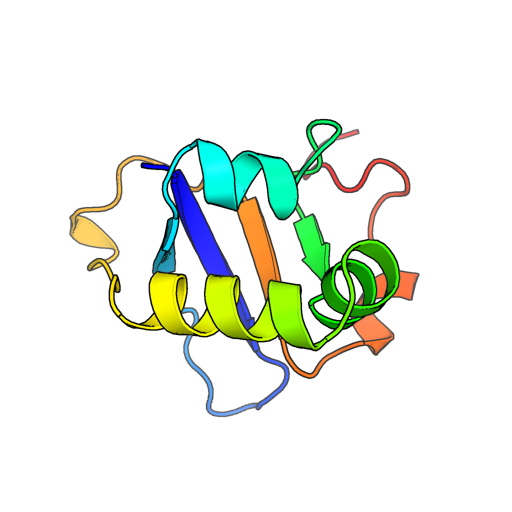1 91 ? -3.594 -15.714 -2.463 1.00 83.62 91 GLU A O 1
ATOM 734 N N . VAL A 1 92 ? -5.734 -15.192 -2.893 1.00 81.62 92 VAL A N 1
ATOM 735 C CA . VAL A 1 92 ? -6.172 -16.536 -3.288 1.00 81.62 92 VAL A CA 1
ATOM 736 C C . VAL A 1 92 ? -6.934 -16.449 -4.606 1.00 81.62 92 VAL A C 1
ATOM 738 O O . VAL A 1 92 ? -7.870 -15.656 -4.734 1.00 81.62 92 VAL A O 1
ATOM 741 N N . ASP A 1 93 ? -6.550 -17.300 -5.557 1.00 64.56 93 ASP A N 1
ATOM 742 C CA . ASP A 1 93 ? -7.218 -17.456 -6.852 1.00 64.56 93 ASP A CA 1
ATOM 743 C C . ASP A 1 93 ? -8.109 -18.692 -6.950 1.00 64.56 93 ASP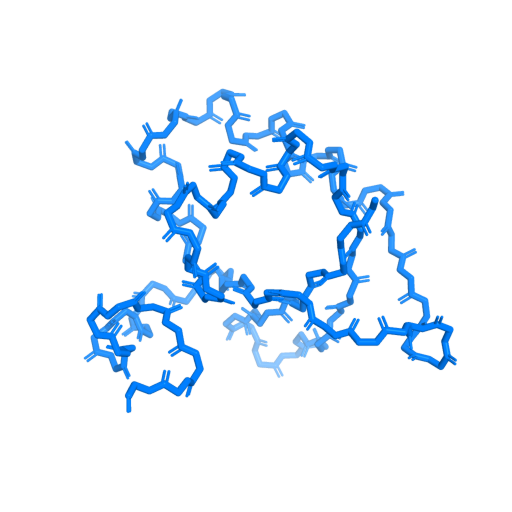 A C 1
ATOM 745 O O . ASP A 1 93 ? -7.669 -19.789 -6.529 1.00 64.56 93 ASP A O 1
#

Radius of gyration: 12.5 Å; Cα contacts (8 Å, |Δi|>4): 136; chains: 1; bounding box: 29×32×32 Å

Nearest PDB structures (foldseek):
  3vu9-assembly1_B  TM=4.135E-01  e=6.931E+00  Saccharomyces cerevisiae S288C
  1mbu-assembly1_A  TM=3.129E-01  e=6.931E+00  Escherichia coli
  4dt1-assembly1_A  TM=2.253E-01  e=9.038E+00  Saccharomyces cerevisiae S288C

Mean predicted aligned error: 2.67 Å

Sequence (93 aa):
MKNILIVDGAMNATFSVFQATDEEYAILFPNGEEIEVIEDVIDRVGEAVADEIFASVWERPILKREVQGIHATLIYDEPSRRDYLPTSRREVD

Foldseek 3Di:
DAWEWEDEPDPPDDGWIWDADPVLVCLQQVPQAQEEELVVSCVVPNDVVSVVSVVVRVVGTDDPVPDDDHRHYYYYPCPVCVVVADPSNHPPD

Secondary structure (DSSP, 8-state):
-EEEEEEESSTT----EEEE-HHHHHHHSTTS-SEEEHHHHHHHH-HHHHHHHHHHHHT-B--TTT-----EEEEES-GGGGGGS-TT-SS--